Protein AF-A0A4Y8R2T7-F1 (afdb_monomer_lite)

Radius of gyration: 13.86 Å; chains: 1; bounding box: 38×13×37 Å

Secondary structure (DSSP, 8-state):
-EEEEEEEEEPPPTTS-TT--EEEEEEEESSHHHHHHHHHTTPPTTEEEEEEEEES------

Sequence (62 aa):
MVIVHGTYQLVPEPGQRADGPVREVTVDAATYEVARALLDEQVRDGERLIGIRVEGRADEHR

Foldseek 3Di:
DKKKKWKKDFQDDVPDDPPHDIDIDIDDDPDPVVRVVVVVVVDDVRMDTDDMDIDDDPDDDD

Organism: NCBI:txid264251

pLDDT: mean 85.57, std 12.6, range [42.72, 95.62]

Structure (mmCIF, N/CA/C/O backbone):
data_AF-A0A4Y8R2T7-F1
#
_entry.id   AF-A0A4Y8R2T7-F1
#
loop_
_atom_site.group_PDB
_atom_site.id
_atom_site.type_symbol
_atom_site.label_atom_id
_atom_site.label_alt_id
_atom_site.label_comp_id
_atom_site.label_asym_id
_atom_site.label_entity_id
_atom_site.label_seq_id
_atom_site.pdbx_PDB_ins_code
_atom_site.Cartn_x
_atom_site.Cartn_y
_atom_site.Cartn_z
_atom_site.occupancy
_atom_site.B_iso_or_equiv
_atom_site.auth_seq_id
_atom_site.auth_comp_id
_atom_site.auth_asym_id
_atom_site.auth_atom_id
_atom_site.pdbx_PDB_model_num
ATOM 1 N N . MET A 1 1 ? 15.529 1.322 -11.768 1.00 75.44 1 MET A N 1
ATOM 2 C CA . MET A 1 1 ? 14.610 0.440 -11.021 1.00 75.44 1 MET A CA 1
ATOM 3 C C . MET A 1 1 ? 14.333 1.101 -9.682 1.00 75.44 1 MET A C 1
ATOM 5 O O . MET A 1 1 ? 15.270 1.630 -9.094 1.00 75.44 1 MET A O 1
ATOM 9 N N . VAL A 1 2 ? 13.071 1.175 -9.269 1.00 84.88 2 VAL A N 1
ATOM 10 C CA . VAL A 1 2 ? 12.601 1.911 -8.090 1.00 84.88 2 VAL A CA 1
ATOM 11 C C . VAL A 1 2 ? 11.834 0.940 -7.205 1.00 84.88 2 VAL A C 1
ATOM 13 O O . VAL A 1 2 ? 10.851 0.353 -7.654 1.00 84.88 2 VAL A O 1
ATOM 16 N N . ILE A 1 3 ? 12.262 0.807 -5.951 1.00 88.69 3 ILE A N 1
ATOM 17 C CA . ILE A 1 3 ? 11.553 0.017 -4.947 1.00 88.69 3 ILE A CA 1
ATOM 18 C C . ILE A 1 3 ? 10.706 0.984 -4.123 1.00 88.69 3 ILE A C 1
ATOM 20 O O . ILE A 1 3 ? 11.214 1.973 -3.591 1.00 88.69 3 ILE A O 1
ATOM 24 N N . VAL A 1 4 ? 9.406 0.728 -4.019 1.00 89.81 4 VAL A N 1
ATOM 25 C CA . VAL A 1 4 ? 8.494 1.572 -3.244 1.00 89.81 4 VAL A CA 1
ATOM 26 C C . VAL A 1 4 ? 7.768 0.73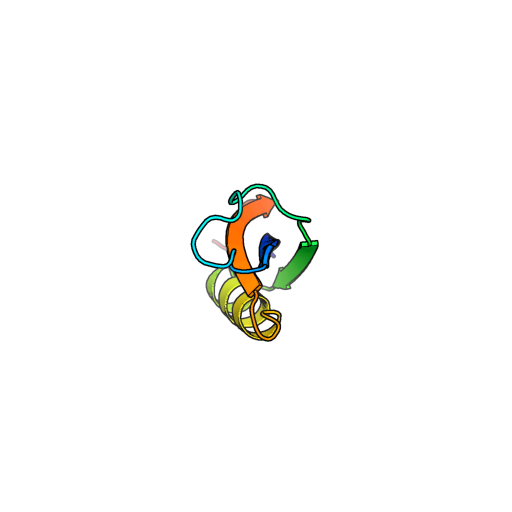6 -2.206 1.00 89.81 4 VAL A C 1
ATOM 28 O O . VAL A 1 4 ? 7.175 -0.296 -2.507 1.00 89.81 4 VAL A O 1
ATOM 31 N N . HIS A 1 5 ? 7.799 1.222 -0.973 1.00 94.12 5 HIS A N 1
ATOM 32 C CA . HIS A 1 5 ? 7.101 0.663 0.170 1.00 94.12 5 HIS A CA 1
ATOM 33 C C . HIS A 1 5 ? 5.860 1.504 0.451 1.00 94.12 5 HIS A C 1
ATOM 35 O O . HIS A 1 5 ? 5.973 2.681 0.796 1.00 94.12 5 HIS A O 1
ATOM 41 N N . GLY A 1 6 ? 4.683 0.913 0.282 1.00 95.00 6 GLY A N 1
ATOM 42 C CA . GLY A 1 6 ? 3.402 1.486 0.673 1.00 95.00 6 GLY A CA 1
ATOM 43 C C . GLY A 1 6 ? 2.977 0.979 2.044 1.00 95.00 6 GLY A C 1
ATOM 44 O O . GLY A 1 6 ? 3.054 -0.214 2.338 1.00 95.00 6 GLY A O 1
ATOM 45 N N . THR A 1 7 ? 2.510 1.891 2.885 1.00 95.62 7 THR A N 1
ATOM 46 C CA . THR A 1 7 ? 2.021 1.595 4.229 1.00 95.62 7 THR A CA 1
ATOM 47 C C . THR A 1 7 ? 0.521 1.855 4.278 1.00 95.62 7 THR A C 1
ATOM 49 O O . THR A 1 7 ? 0.085 2.992 4.088 1.00 95.62 7 THR A O 1
ATOM 52 N N . TYR A 1 8 ? -0.270 0.818 4.538 1.00 93.75 8 TYR A N 1
ATOM 53 C CA . TYR A 1 8 ? -1.730 0.865 4.575 1.00 93.75 8 TYR A CA 1
ATOM 54 C C . TYR A 1 8 ? -2.242 0.679 5.992 1.00 93.75 8 TYR A C 1
ATOM 56 O O . TYR A 1 8 ? -1.660 -0.048 6.797 1.00 93.75 8 TYR A O 1
ATOM 64 N N . GLN A 1 9 ? -3.365 1.316 6.277 1.00 93.25 9 GLN A N 1
ATOM 65 C CA . GLN A 1 9 ? -4.066 1.180 7.540 1.00 93.25 9 GLN A CA 1
ATOM 66 C C . GLN A 1 9 ? -5.562 1.111 7.277 1.00 93.25 9 GLN A C 1
ATOM 68 O O . GLN A 1 9 ? -6.059 1.776 6.367 1.00 93.25 9 GLN A O 1
ATOM 73 N N . LEU A 1 10 ? -6.286 0.348 8.093 1.00 92.38 10 LEU A N 1
ATOM 74 C CA . LEU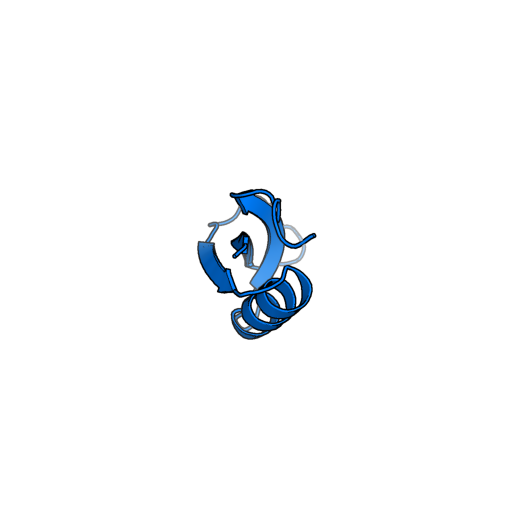 A 1 10 ? -7.743 0.385 8.080 1.00 92.38 10 LEU A CA 1
ATOM 75 C C . LEU A 1 10 ? -8.247 1.803 8.371 1.00 92.38 10 LEU A C 1
ATOM 77 O O . LEU A 1 10 ? -7.711 2.514 9.224 1.00 92.38 10 LEU A O 1
ATOM 81 N N . VAL A 1 11 ? -9.283 2.215 7.650 1.00 89.75 11 VAL A N 1
ATOM 82 C CA . VAL A 1 11 ? -9.988 3.466 7.902 1.00 89.75 11 VAL A CA 1
ATOM 83 C C . VAL A 1 11 ? -10.677 3.333 9.262 1.00 89.75 11 VAL A C 1
ATOM 85 O O . VAL A 1 11 ? -11.532 2.461 9.416 1.00 89.75 11 VAL A O 1
ATOM 88 N N . PRO A 1 12 ? -10.308 4.158 10.259 1.00 85.75 12 PRO A N 1
ATOM 89 C CA . PRO A 1 12 ? -10.919 4.070 11.576 1.00 85.75 12 PRO A CA 1
ATOM 90 C C . PRO A 1 12 ? -12.382 4.508 11.501 1.00 85.75 12 PRO A C 1
ATOM 92 O O . PRO A 1 12 ? -12.715 5.490 10.829 1.00 85.75 12 PRO A O 1
ATOM 95 N N . GLU A 1 13 ? -13.249 3.812 12.230 1.00 87.06 13 GLU A N 1
ATOM 96 C CA . GLU A 1 13 ? -14.629 4.253 12.420 1.00 87.06 13 GLU A CA 1
ATOM 97 C C . GLU A 1 13 ? -14.668 5.564 13.233 1.00 87.06 13 GLU A C 1
ATOM 99 O O . GLU A 1 13 ? -13.739 5.859 13.996 1.00 87.06 13 GLU A O 1
ATOM 104 N N . PRO A 1 14 ? -15.739 6.372 13.128 1.00 86.81 14 PRO A N 1
ATOM 105 C CA . PRO A 1 14 ? -15.893 7.567 13.951 1.00 86.81 14 PRO A CA 1
ATOM 106 C C . PRO A 1 14 ? -15.765 7.246 15.449 1.00 86.81 14 PRO A C 1
ATOM 108 O O . PRO A 1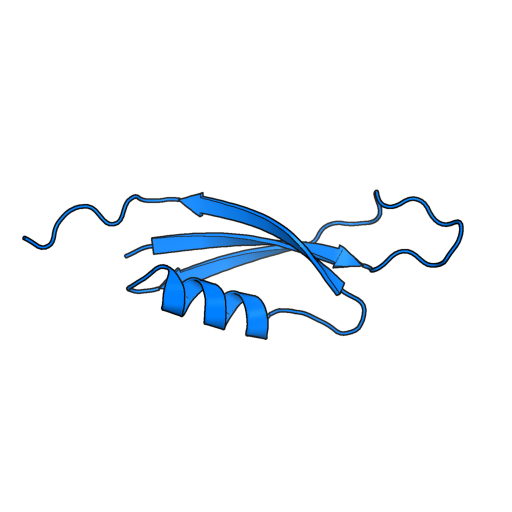 14 ? -16.549 6.482 16.005 1.00 86.81 14 PRO A O 1
ATOM 111 N N . GLY A 1 15 ? -14.768 7.839 16.110 1.00 85.00 15 GLY A N 1
ATOM 112 C CA . GLY A 1 15 ? -14.483 7.618 17.533 1.00 85.00 15 GLY A CA 1
ATOM 113 C C . GLY A 1 15 ? -13.431 6.542 17.830 1.00 85.00 15 GLY A C 1
ATOM 114 O O . GLY A 1 15 ? -12.985 6.447 18.974 1.00 85.00 15 GLY A O 1
ATOM 115 N N . GLN A 1 16 ? -12.975 5.780 16.830 1.00 82.56 16 GLN A N 1
ATOM 116 C CA . GLN A 1 16 ? -11.798 4.920 16.961 1.00 82.56 16 GLN A CA 1
ATOM 117 C C . GLN A 1 16 ? -10.507 5.714 16.760 1.00 82.56 16 GLN A C 1
ATOM 119 O O . GLN A 1 16 ? -10.458 6.726 16.056 1.00 82.56 16 GLN A O 1
ATOM 124 N N . ARG A 1 17 ? -9.430 5.247 17.394 1.00 77.38 17 ARG A N 1
ATOM 125 C CA . ARG A 1 17 ? -8.110 5.839 17.203 1.00 77.38 17 ARG A CA 1
ATOM 126 C C . ARG A 1 17 ? -7.544 5.456 15.833 1.00 77.38 17 ARG A C 1
ATOM 128 O O . ARG A 1 17 ? -7.744 4.350 15.340 1.00 77.38 17 ARG A O 1
ATOM 135 N N . ALA A 1 18 ? -6.821 6.392 15.227 1.00 76.06 18 ALA A N 1
ATOM 136 C CA . ALA A 1 18 ? -6.224 6.255 13.900 1.00 76.06 18 ALA A CA 1
ATOM 137 C C . ALA A 1 18 ? -4.851 5.545 13.911 1.00 76.06 18 ALA A C 1
ATOM 139 O O . ALA A 1 18 ? -4.045 5.757 13.014 1.00 76.06 18 ALA A O 1
ATOM 140 N N . ASP A 1 19 ? -4.563 4.736 14.928 1.00 80.75 19 ASP A N 1
ATOM 141 C CA . ASP A 1 19 ? -3.313 3.996 15.170 1.00 80.75 19 ASP A CA 1
ATOM 142 C C . ASP A 1 19 ? -3.525 2.468 15.120 1.00 80.75 19 ASP A C 1
ATOM 144 O O . ASP A 1 19 ? -2.730 1.698 15.655 1.00 80.75 19 ASP A O 1
ATOM 148 N N . GLY A 1 20 ? -4.596 2.025 14.451 1.00 78.19 20 GLY A N 1
ATOM 149 C CA . GLY A 1 20 ? -4.873 0.615 14.179 1.00 78.19 20 GLY A CA 1
ATOM 150 C C . GLY A 1 20 ? -3.766 -0.090 13.375 1.00 78.19 20 GLY A C 1
ATOM 151 O O . GLY A 1 20 ? -2.829 0.560 12.900 1.00 78.19 20 GLY A O 1
ATOM 152 N N . PRO A 1 21 ? -3.873 -1.421 13.204 1.00 85.50 21 PRO A N 1
ATOM 153 C CA . PRO A 1 21 ? -2.830 -2.244 12.599 1.00 85.50 21 PRO A CA 1
ATOM 154 C C . PRO A 1 21 ? -2.430 -1.744 11.210 1.00 85.50 21 PRO A C 1
ATOM 156 O O . PRO A 1 21 ? -3.267 -1.315 10.412 1.00 85.50 21 PRO A O 1
ATOM 159 N N . VAL A 1 22 ? -1.130 -1.830 10.941 1.00 91.69 22 VAL A N 1
ATOM 160 C CA . VAL A 1 22 ? -0.504 -1.344 9.715 1.00 91.69 22 VAL A CA 1
ATOM 161 C C . VAL A 1 22 ? -0.043 -2.521 8.865 1.00 91.69 22 VAL A C 1
ATOM 163 O O . VAL A 1 22 ? 0.520 -3.489 9.379 1.00 91.69 22 VAL A O 1
ATOM 166 N N . ARG A 1 23 ? -0.269 -2.422 7.555 1.00 94.00 23 ARG A N 1
ATOM 167 C CA . ARG A 1 23 ? 0.193 -3.377 6.550 1.00 94.00 23 ARG A CA 1
ATOM 168 C C . ARG A 1 23 ? 1.197 -2.702 5.629 1.00 94.00 23 ARG A C 1
ATOM 170 O O . ARG A 1 23 ? 0.902 -1.666 5.043 1.00 94.00 23 ARG A O 1
ATOM 177 N N . GLU A 1 24 ? 2.360 -3.313 5.469 1.00 94.56 24 GLU A N 1
ATOM 178 C CA . GLU A 1 24 ? 3.383 -2.851 4.532 1.00 94.56 24 GLU A CA 1
ATOM 179 C C . GLU A 1 24 ? 3.349 -3.687 3.250 1.00 94.56 24 GLU A C 1
ATOM 181 O O . GLU A 1 24 ? 3.137 -4.901 3.284 1.00 94.56 24 GLU A O 1
ATOM 186 N N . VAL A 1 25 ? 3.533 -3.020 2.113 1.00 95.38 25 VAL A N 1
ATOM 187 C CA . VAL A 1 25 ? 3.637 -3.631 0.786 1.00 95.38 25 VAL A CA 1
A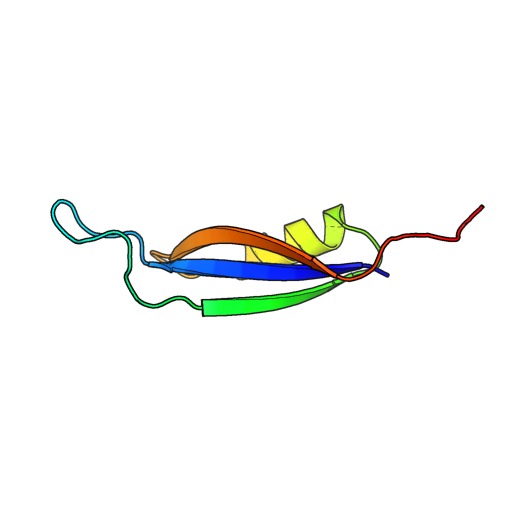TOM 188 C C . VAL A 1 25 ? 4.843 -3.053 0.084 1.00 95.38 25 VAL A C 1
ATOM 190 O O . VAL A 1 25 ? 4.978 -1.837 -0.002 1.00 95.38 25 VAL A O 1
ATOM 193 N N . THR A 1 26 ? 5.675 -3.917 -0.476 1.00 94.81 26 THR A N 1
ATOM 194 C CA . THR A 1 26 ? 6.797 -3.513 -1.316 1.00 94.81 26 THR A CA 1
ATOM 195 C C . THR A 1 26 ? 6.475 -3.841 -2.764 1.00 94.81 26 THR A C 1
ATOM 197 O O . THR A 1 26 ? 6.084 -4.967 -3.073 1.00 94.81 26 THR A O 1
ATOM 200 N N . VAL A 1 27 ? 6.662 -2.869 -3.648 1.00 92.25 27 VAL A N 1
ATOM 201 C CA . VAL A 1 27 ? 6.614 -3.062 -5.097 1.00 92.25 27 VAL A CA 1
ATOM 202 C C . VAL A 1 27 ? 7.942 -2.658 -5.713 1.00 92.25 27 VAL A C 1
ATOM 204 O O . VAL A 1 27 ? 8.634 -1.769 -5.215 1.00 92.25 27 VAL A O 1
ATOM 207 N N . ASP A 1 28 ? 8.277 -3.311 -6.814 1.00 91.31 28 ASP A N 1
ATOM 208 C CA . ASP A 1 28 ? 9.454 -3.020 -7.618 1.00 91.31 28 ASP A CA 1
ATOM 209 C C . ASP A 1 28 ? 8.998 -2.697 -9.043 1.00 91.31 28 ASP A C 1
ATOM 211 O O . ASP A 1 28 ? 8.194 -3.432 -9.625 1.00 91.31 28 ASP A O 1
ATOM 215 N N . ALA A 1 29 ? 9.464 -1.574 -9.587 1.00 88.38 29 ALA A N 1
ATOM 216 C CA . ALA A 1 29 ? 9.131 -1.156 -10.938 1.00 88.38 29 ALA A CA 1
ATOM 217 C C . ALA A 1 29 ? 10.263 -0.394 -11.637 1.00 88.38 29 ALA A C 1
ATOM 219 O O . ALA A 1 29 ? 11.208 0.119 -11.035 1.00 88.38 29 ALA A O 1
ATOM 220 N N . ALA A 1 30 ? 10.141 -0.261 -12.959 1.00 87.81 30 ALA A N 1
ATOM 221 C CA . ALA A 1 30 ? 11.089 0.500 -13.768 1.00 87.81 30 ALA A CA 1
ATOM 222 C C . ALA A 1 30 ? 11.099 2.001 -13.412 1.00 87.81 30 ALA A C 1
ATOM 224 O O . ALA A 1 30 ? 12.171 2.610 -13.399 1.00 87.81 30 ALA A O 1
ATOM 225 N N . THR A 1 31 ? 9.932 2.571 -13.085 1.00 88.31 31 THR A N 1
ATOM 226 C CA . THR A 1 31 ? 9.757 3.983 -12.707 1.00 88.31 31 THR A CA 1
ATOM 227 C C . THR A 1 31 ? 8.872 4.131 -11.469 1.00 88.31 31 THR A C 1
ATOM 229 O O . THR A 1 31 ? 8.137 3.214 -11.095 1.00 88.31 31 THR A O 1
ATOM 232 N N . TYR A 1 32 ? 8.919 5.310 -10.846 1.00 85.75 32 TYR A N 1
ATOM 233 C CA . TYR A 1 32 ? 8.079 5.633 -9.694 1.00 85.75 32 TYR A CA 1
ATOM 234 C C . TYR A 1 32 ? 6.586 5.678 -10.049 1.00 85.75 32 TYR A C 1
ATOM 236 O O . TYR A 1 32 ? 5.760 5.245 -9.254 1.00 85.75 32 TYR A O 1
ATOM 244 N N . GLU A 1 33 ? 6.221 6.163 -11.238 1.00 90.25 33 GLU A N 1
ATOM 245 C CA . GLU A 1 33 ? 4.826 6.228 -11.686 1.00 90.25 33 GLU A CA 1
ATOM 246 C C . GLU A 1 33 ? 4.221 4.828 -11.812 1.00 90.25 33 GLU A C 1
ATOM 248 O O . GLU A 1 33 ? 3.097 4.600 -11.368 1.00 90.25 33 GLU A O 1
ATOM 253 N N . VAL A 1 34 ? 4.992 3.878 -12.355 1.00 92.06 34 VAL A N 1
ATOM 254 C CA . VAL A 1 34 ? 4.579 2.472 -12.439 1.00 92.06 34 VAL A CA 1
ATOM 255 C C . VAL A 1 34 ? 4.475 1.863 -11.042 1.00 92.06 34 VAL A C 1
ATOM 257 O O . VAL A 1 34 ? 3.469 1.231 -10.733 1.00 92.06 34 VAL A O 1
ATOM 260 N N . ALA A 1 35 ? 5.457 2.097 -10.165 1.00 91.06 35 ALA A N 1
ATOM 261 C CA . ALA A 1 35 ? 5.390 1.630 -8.780 1.00 91.06 35 ALA A CA 1
ATOM 262 C C . ALA A 1 35 ? 4.168 2.196 -8.035 1.00 91.06 35 ALA A C 1
ATOM 264 O O 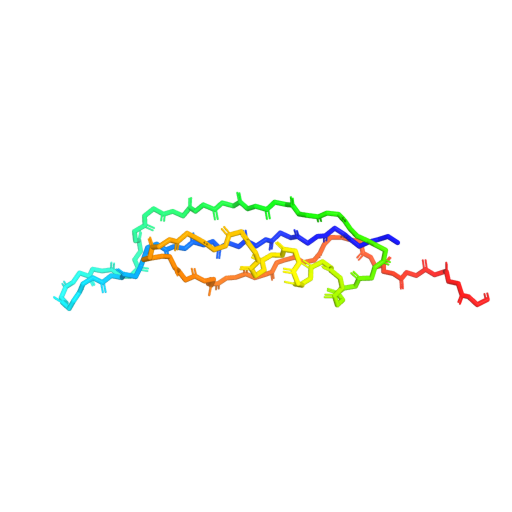. ALA A 1 35 ? 3.506 1.480 -7.291 1.00 91.06 35 ALA A O 1
ATOM 265 N N . ARG A 1 36 ? 3.825 3.468 -8.257 1.00 90.31 36 ARG A N 1
ATOM 266 C CA . ARG A 1 36 ? 2.647 4.100 -7.656 1.00 90.31 36 ARG A CA 1
ATOM 267 C C . ARG A 1 36 ? 1.350 3.444 -8.126 1.00 90.31 36 ARG A C 1
ATOM 269 O O . ARG A 1 36 ? 0.509 3.146 -7.287 1.00 90.31 36 ARG A O 1
ATOM 276 N N . ALA A 1 37 ? 1.207 3.189 -9.426 1.00 93.81 37 ALA A N 1
ATOM 277 C CA . ALA A 1 37 ? 0.037 2.489 -9.956 1.00 93.81 37 ALA A CA 1
ATOM 278 C C . ALA A 1 37 ? -0.099 1.084 -9.344 1.00 93.81 37 ALA A C 1
ATOM 280 O O . ALA A 1 37 ? -1.176 0.712 -8.888 1.00 93.81 37 ALA A O 1
ATOM 281 N N . LEU A 1 38 ? 1.015 0.350 -9.238 1.00 94.38 38 LEU A N 1
ATOM 282 C CA . LEU A 1 38 ? 1.036 -0.965 -8.596 1.00 94.38 38 LEU A CA 1
ATOM 283 C C . LEU A 1 38 ? 0.661 -0.897 -7.111 1.00 94.38 38 LEU A C 1
ATOM 285 O O . LEU A 1 38 ? -0.001 -1.803 -6.627 1.00 94.38 38 LEU A O 1
ATOM 289 N N . LEU A 1 39 ? 1.045 0.152 -6.378 1.00 93.56 39 LEU A N 1
ATOM 290 C CA . LEU A 1 39 ? 0.603 0.346 -4.992 1.00 93.56 39 LEU A CA 1
ATOM 291 C C . LEU A 1 39 ? -0.895 0.655 -4.893 1.00 93.56 39 LEU A C 1
ATOM 293 O O . LEU A 1 39 ? -1.559 0.150 -3.986 1.00 93.56 39 LEU A O 1
ATOM 297 N N . ASP A 1 40 ? -1.448 1.452 -5.802 1.00 91.38 40 ASP A N 1
ATOM 298 C CA . ASP A 1 40 ? -2.883 1.756 -5.793 1.00 91.38 40 ASP A CA 1
ATOM 299 C C . ASP A 1 40 ? -3.727 0.481 -6.011 1.00 91.38 40 ASP A C 1
ATOM 301 O O . ASP A 1 40 ? -4.765 0.311 -5.373 1.00 91.38 40 ASP A O 1
ATOM 305 N N . GLU A 1 41 ? -3.235 -0.479 -6.802 1.00 94.50 41 GLU A N 1
ATOM 306 C CA . GLU A 1 41 ? -3.862 -1.800 -6.986 1.00 94.50 41 GLU A CA 1
ATOM 307 C C . GLU A 1 41 ? -3.821 -2.694 -5.730 1.00 94.50 41 GLU A C 1
ATOM 309 O O . GLU A 1 41 ? -4.570 -3.666 -5.633 1.00 94.50 41 GLU A O 1
ATOM 314 N N . GLN A 1 42 ? -2.958 -2.391 -4.755 1.00 93.81 42 GLN A N 1
ATOM 315 C CA . GLN A 1 42 ? -2.793 -3.190 -3.532 1.00 93.81 42 GLN A CA 1
ATOM 316 C C . GLN A 1 42 ? -3.708 -2.741 -2.389 1.00 93.81 42 GLN A C 1
ATOM 318 O O . GLN A 1 42 ? -3.683 -3.368 -1.324 1.00 93.81 42 GLN A O 1
ATOM 323 N N . VAL A 1 43 ? -4.487 -1.670 -2.568 1.00 92.25 43 VAL A N 1
ATOM 324 C CA . VAL A 1 43 ? -5.466 -1.194 -1.580 1.00 92.25 43 VAL A CA 1
ATOM 325 C C . VAL A 1 43 ? -6.554 -2.252 -1.388 1.00 92.25 43 VAL A C 1
ATOM 327 O O . VAL A 1 43 ? -7.169 -2.700 -2.353 1.00 92.25 43 VAL A O 1
ATOM 330 N N . ARG A 1 44 ? -6.815 -2.647 -0.137 1.00 92.81 44 ARG A N 1
ATOM 331 C CA . ARG A 1 44 ? -7.955 -3.513 0.201 1.00 92.81 44 ARG A CA 1
ATOM 332 C C . ARG A 1 44 ? -9.160 -2.683 0.631 1.00 92.81 44 ARG A C 1
ATOM 334 O O . ARG A 1 44 ? -9.017 -1.535 1.051 1.00 92.81 44 ARG A O 1
ATOM 341 N N . ASP A 1 45 ? -10.341 -3.293 0.580 1.00 89.88 45 ASP A N 1
ATOM 342 C CA . ASP A 1 45 ? -11.574 -2.665 1.052 1.00 89.88 45 ASP A CA 1
ATOM 343 C C . ASP A 1 45 ? -11.431 -2.187 2.500 1.00 89.88 45 ASP A C 1
ATOM 345 O O . ASP A 1 45 ? -11.056 -2.943 3.399 1.00 89.88 45 ASP A O 1
ATOM 349 N N . GLY A 1 46 ? -11.726 -0.906 2.718 1.00 89.38 46 GLY A N 1
ATOM 350 C CA . GLY A 1 46 ? -11.616 -0.276 4.030 1.00 89.38 46 GLY A CA 1
ATOM 351 C C . GLY A 1 46 ? -10.190 0.071 4.459 1.00 89.38 46 GLY A C 1
ATOM 352 O O . GLY A 1 46 ? -10.017 0.527 5.584 1.00 89.38 46 GLY A O 1
ATOM 353 N N . GLU A 1 47 ? -9.174 -0.091 3.608 1.00 92.75 47 GLU A N 1
ATOM 354 C CA . GLU A 1 47 ? -7.826 0.426 3.856 1.00 92.75 47 GLU A CA 1
ATOM 355 C C . GLU A 1 47 ? -7.601 1.789 3.186 1.00 92.75 47 GLU A C 1
ATOM 357 O O . GLU A 1 47 ? -8.209 2.143 2.177 1.00 92.75 47 GLU A O 1
ATOM 362 N N . ARG A 1 48 ? -6.669 2.559 3.745 1.00 90.44 48 ARG A N 1
ATOM 363 C CA . ARG A 1 48 ? -6.120 3.780 3.154 1.00 90.44 48 ARG A CA 1
ATOM 364 C C . ARG A 1 48 ? -4.599 3.726 3.170 1.00 90.44 48 ARG A C 1
ATOM 366 O O . ARG A 1 48 ? -4.001 3.228 4.125 1.00 90.44 48 ARG A O 1
ATOM 373 N N . LEU A 1 49 ? -3.976 4.289 2.142 1.00 91.19 49 LEU A N 1
ATOM 374 C CA . LEU A 1 49 ? -2.535 4.508 2.114 1.00 91.19 49 LEU A CA 1
ATOM 375 C C . LEU A 1 49 ? -2.183 5.673 3.052 1.00 91.19 49 LEU A C 1
ATOM 377 O O . LEU A 1 49 ? -2.696 6.779 2.888 1.00 91.19 49 LEU A O 1
ATOM 381 N N . ILE A 1 50 ? -1.325 5.422 4.039 1.00 92.31 50 ILE A N 1
ATOM 382 C CA . ILE A 1 50 ? -0.907 6.410 5.049 1.00 92.31 50 ILE A CA 1
ATOM 383 C C . ILE A 1 50 ? 0.558 6.835 4.912 1.00 92.31 50 ILE A C 1
ATOM 385 O O . ILE A 1 50 ? 0.958 7.839 5.497 1.00 92.31 50 ILE A O 1
ATOM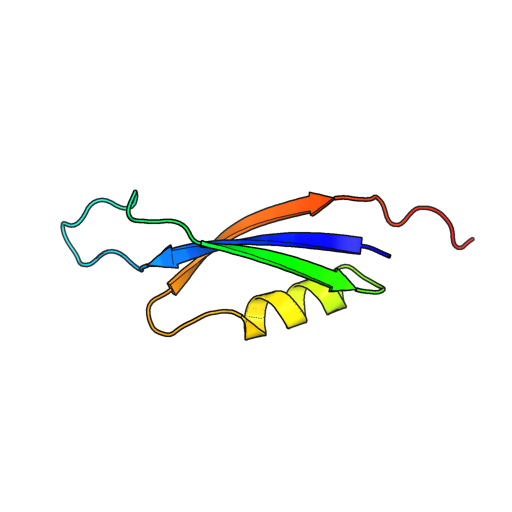 389 N N . GLY A 1 51 ? 1.360 6.096 4.144 1.00 91.69 51 GLY A N 1
ATOM 390 C CA . GLY A 1 51 ? 2.776 6.390 3.969 1.00 91.69 51 GLY A CA 1
ATOM 391 C C . GLY A 1 51 ? 3.358 5.742 2.723 1.00 91.69 51 GLY A C 1
ATOM 392 O O . GLY A 1 51 ? 2.916 4.676 2.301 1.00 91.69 51 GLY A O 1
ATOM 393 N N . ILE A 1 52 ? 4.353 6.411 2.142 1.00 91.50 52 ILE A N 1
ATOM 394 C CA . ILE A 1 52 ? 5.160 5.901 1.034 1.00 91.50 52 ILE A CA 1
ATOM 395 C C . ILE A 1 52 ? 6.629 6.133 1.386 1.00 91.50 52 ILE A C 1
ATOM 397 O O . ILE A 1 52 ? 7.022 7.266 1.671 1.00 91.50 52 ILE A O 1
ATOM 401 N N . ARG A 1 53 ? 7.449 5.080 1.331 1.00 91.75 53 ARG A N 1
ATOM 402 C CA . ARG A 1 53 ? 8.913 5.171 1.401 1.00 91.75 53 ARG A CA 1
ATOM 403 C C . ARG A 1 53 ? 9.507 4.628 0.109 1.00 91.75 53 ARG A C 1
ATOM 405 O O . ARG A 1 53 ? 9.209 3.509 -0.284 1.00 91.75 53 ARG A O 1
ATOM 412 N N . VAL A 1 54 ? 10.361 5.408 -0.542 1.00 88.38 54 VAL A N 1
ATOM 413 C CA . VAL A 1 54 ? 11.064 4.987 -1.761 1.00 88.38 54 VAL A CA 1
ATOM 414 C C . VAL A 1 54 ? 12.480 4.563 -1.389 1.00 88.38 54 VAL A C 1
ATOM 416 O O . VAL A 1 54 ? 13.203 5.320 -0.741 1.00 88.38 54 VAL A O 1
ATOM 419 N N . GLU A 1 55 ? 12.870 3.361 -1.796 1.00 86.81 55 GLU A N 1
ATOM 420 C CA . GLU A 1 55 ? 14.221 2.828 -1.654 1.00 86.81 55 GLU A CA 1
ATOM 421 C C . GLU A 1 55 ? 14.860 2.673 -3.040 1.00 86.81 55 GLU A C 1
ATOM 423 O O . GLU A 1 55 ? 14.296 2.081 -3.958 1.00 86.81 55 GLU A O 1
ATOM 428 N N . GLY A 1 56 ? 16.051 3.255 -3.196 1.00 70.50 56 GLY A N 1
ATOM 429 C CA . GLY A 1 56 ? 16.733 3.376 -4.483 1.00 70.50 56 GLY A CA 1
ATOM 430 C C . GLY A 1 56 ? 16.410 4.696 -5.184 1.00 70.50 56 GLY A C 1
ATOM 431 O O . GLY A 1 56 ? 15.254 5.053 -5.404 1.00 70.50 56 GLY A O 1
ATOM 432 N N . ARG A 1 57 ? 17.453 5.452 -5.543 1.00 58.03 57 ARG A N 1
ATOM 433 C CA . ARG A 1 57 ? 17.311 6.514 -6.540 1.00 58.03 57 ARG A CA 1
ATOM 434 C C . ARG A 1 57 ? 17.296 5.844 -7.904 1.00 58.03 57 ARG A C 1
ATOM 436 O O . ARG A 1 57 ? 18.165 5.026 -8.192 1.00 58.03 57 ARG A O 1
ATOM 443 N N . ALA A 1 58 ? 16.339 6.223 -8.743 1.00 53.91 58 ALA A N 1
ATOM 444 C CA . ALA A 1 58 ? 16.549 6.171 -10.178 1.00 53.91 58 ALA A CA 1
ATOM 445 C C . ALA A 1 58 ? 17.695 7.141 -10.507 1.00 53.91 58 ALA A C 1
ATOM 447 O O . ALA A 1 58 ? 17.456 8.293 -10.846 1.00 53.91 58 ALA A O 1
ATOM 448 N N . ASP A 1 59 ? 18.931 6.702 -10.315 1.00 58.91 59 ASP A N 1
ATOM 449 C CA . ASP A 1 59 ? 20.088 7.312 -10.945 1.00 58.91 59 ASP A CA 1
ATOM 450 C C . ASP A 1 59 ? 20.607 6.334 -11.999 1.00 58.91 59 ASP A C 1
ATOM 452 O O . ASP A 1 59 ? 20.545 5.118 -11.820 1.00 58.91 59 ASP A O 1
ATOM 456 N N . GLU A 1 60 ? 21.079 6.921 -13.097 1.00 49.22 60 GLU A N 1
ATOM 457 C CA . GLU A 1 60 ? 21.661 6.306 -14.294 1.00 49.22 60 GLU A CA 1
ATOM 458 C C . GLU A 1 60 ? 20.669 5.765 -15.332 1.00 49.22 60 GLU A C 1
ATOM 460 O O . GLU A 1 60 ? 20.486 4.563 -15.463 1.00 49.22 60 GLU A O 1
ATOM 465 N N . HIS A 1 61 ? 20.105 6.661 -16.151 1.00 43.50 61 HIS A N 1
ATOM 466 C CA . HIS A 1 61 ? 20.175 6.554 -17.620 1.00 43.50 61 HIS A CA 1
ATOM 467 C C . HIS A 1 61 ? 20.234 7.976 -18.207 1.00 43.50 61 HIS A C 1
ATOM 469 O O . HIS A 1 61 ? 19.222 8.564 -18.593 1.00 43.50 61 HIS A O 1
ATOM 475 N N . ARG A 1 62 ? 21.444 8.536 -18.257 1.00 42.72 62 ARG A N 1
ATOM 476 C CA . ARG A 1 62 ? 21.852 9.432 -19.338 1.00 42.72 62 ARG A CA 1
ATOM 477 C C . ARG A 1 62 ? 23.243 9.043 -19.802 1.00 42.72 62 ARG A C 1
ATOM 479 O O . ARG A 1 62 ? 24.077 8.772 -18.916 1.00 42.72 62 ARG A O 1
#